Protein AF-A0A8J4M6H1-F1 (afdb_monomer)

Sequence (66 aa):
MSQTHTHPTDPASEHHHMAAAHHHEAAHHHDLGHHDEAKAHAGSAMKHGELAHQHAMTTAQTHSQK

Mean predicted aligned error: 8.8 Å

Radius of gyration: 16.08 Å; Cα contacts (8 Å, |Δi|>4): 52; chains: 1; bounding box: 43×29×42 Å

Foldseek 3Di:
DDDPPPPPCQLLNVLQVLLVVLCVQLVVCVVVVVNVSSVVSNVSSVVSNVVSVVSVVVVVVVVVVD

Nearest PDB structures (foldseek):
  9eon-assembly1_A  TM=9.443E-01  e=3.948E+00  Synechocystis sp. PCC 6803
  9eom-assembly1_A-2  TM=9.499E-01  e=5.612E+00  Synechocystis sp. PCC 6803
  9eom-assembly1_A-4  TM=9.499E-01  e=5.612E+00  Synechocystis sp. PCC 6803
  9eom-assembly1_A-6  TM=9.499E-01  e=5.612E+00  Synechocystis sp. PCC 6803
  9eom-assembly1_A-8  TM=9.499E-01  e=5.612E+00  Synechocystis sp. PCC 6803

Secondary structure (DSSP, 8-state):
----------HHHHHHHHHHHHHHHHHHHHHTT-HHHHHHHHHHHHHHHHHHHHHHHHHHHHHTT-

pLDDT: mean 78.51, std 16.6, range [38.75, 93.69]

Structure (mmCIF, N/CA/C/O backbone):
data_AF-A0A8J4M6H1-F1
#
_entry.id   AF-A0A8J4M6H1-F1
#
loop_
_atom_site.group_PDB
_atom_site.id
_atom_site.type_symbol
_atom_site.label_atom_id
_atom_site.label_alt_id
_atom_site.label_comp_id
_atom_site.label_asym_id
_atom_site.label_entity_id
_atom_site.label_seq_id
_atom_site.pdbx_PDB_ins_code
_atom_site.Cartn_x
_atom_site.Cartn_y
_atom_site.Cartn_z
_atom_site.occupancy
_atom_site.B_iso_or_equiv
_atom_site.auth_seq_id
_atom_site.auth_comp_id
_atom_site.auth_asym_id
_atom_site.auth_atom_id
_atom_site.pdbx_PDB_model_num
ATOM 1 N N . MET A 1 1 ? 30.404 -25.775 -11.732 1.00 38.75 1 MET A N 1
ATOM 2 C CA . MET A 1 1 ? 30.282 -24.699 -10.727 1.00 38.75 1 MET A CA 1
ATOM 3 C C . MET A 1 1 ? 28.963 -24.003 -10.980 1.00 38.75 1 MET A C 1
ATOM 5 O O . MET A 1 1 ? 28.623 -23.780 -12.134 1.00 38.75 1 MET A O 1
ATOM 9 N N . SER A 1 2 ? 28.182 -23.857 -9.920 1.00 42.12 2 SER A N 1
ATOM 10 C CA . SER A 1 2 ? 26.733 -23.684 -9.917 1.00 42.12 2 SER A CA 1
ATOM 11 C C . SER A 1 2 ? 26.253 -22.496 -10.745 1.00 42.12 2 SER A C 1
ATOM 13 O O . SER A 1 2 ? 26.747 -21.384 -10.585 1.00 42.12 2 SER A 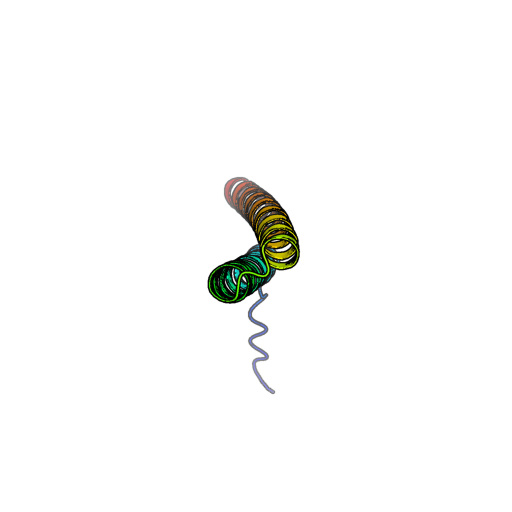O 1
ATOM 15 N N . GLN A 1 3 ? 25.251 -22.737 -11.590 1.00 42.44 3 GLN A N 1
ATOM 16 C CA . GLN A 1 3 ? 24.388 -21.685 -12.110 1.00 42.44 3 GLN A CA 1
ATOM 17 C C . GLN A 1 3 ? 23.668 -21.055 -10.914 1.00 42.44 3 GLN A C 1
ATOM 19 O O . GLN A 1 3 ? 22.674 -21.587 -10.424 1.00 42.44 3 GLN A O 1
ATOM 24 N N . THR A 1 4 ? 24.178 -19.940 -10.402 1.00 49.69 4 THR A N 1
ATOM 25 C CA . THR A 1 4 ? 23.387 -19.060 -9.547 1.00 49.69 4 THR A CA 1
ATOM 26 C C . THR A 1 4 ? 22.443 -18.308 -10.470 1.00 49.69 4 THR A C 1
ATOM 28 O O . THR A 1 4 ? 22.764 -17.237 -10.978 1.00 49.69 4 THR A O 1
ATOM 31 N N . HIS A 1 5 ? 21.292 -18.918 -10.740 1.00 41.03 5 HIS A N 1
ATOM 32 C CA . HIS A 1 5 ? 20.126 -18.231 -11.271 1.00 41.03 5 HIS A CA 1
ATOM 33 C C . HIS A 1 5 ? 19.654 -17.250 -10.191 1.00 41.03 5 HIS A C 1
ATOM 35 O O . HIS A 1 5 ? 18.731 -17.525 -9.430 1.00 41.03 5 HIS A O 1
ATOM 41 N N . THR A 1 6 ? 20.356 -16.126 -10.057 1.00 48.00 6 THR A N 1
ATOM 42 C CA . THR A 1 6 ? 19.839 -14.963 -9.353 1.00 48.00 6 THR A CA 1
ATOM 43 C C . THR A 1 6 ? 18.713 -14.450 -10.232 1.00 48.00 6 THR A C 1
ATOM 45 O O . THR A 1 6 ? 18.960 -13.698 -11.171 1.00 48.00 6 THR A O 1
ATOM 48 N N . HIS A 1 7 ? 17.492 -14.933 -9.998 1.00 47.38 7 HIS A N 1
ATOM 49 C CA . HIS A 1 7 ? 16.298 -14.218 -10.427 1.00 47.38 7 HIS A CA 1
ATOM 50 C C . HIS A 1 7 ? 16.495 -12.793 -9.894 1.00 47.38 7 HIS A C 1
ATOM 52 O O . HIS A 1 7 ? 16.584 -12.640 -8.672 1.00 47.38 7 HIS A O 1
ATOM 58 N N . PRO A 1 8 ? 16.685 -11.764 -10.738 1.00 51.44 8 PRO A N 1
ATOM 59 C CA . PRO A 1 8 ? 16.600 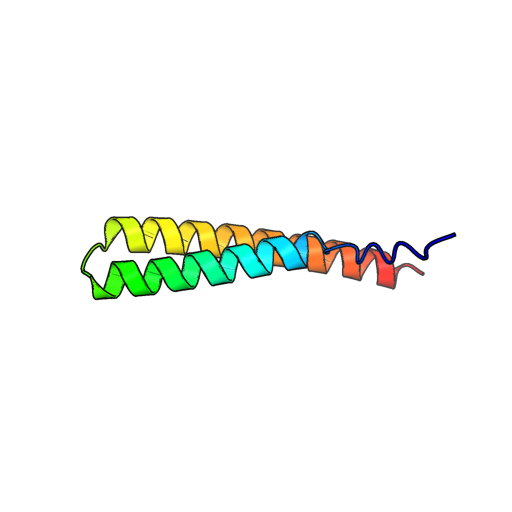-10.414 -10.231 1.00 51.44 8 PRO A CA 1
ATOM 60 C C . PRO A 1 8 ? 15.144 -10.283 -9.806 1.00 51.44 8 PRO A C 1
ATOM 62 O O . PRO A 1 8 ? 14.250 -10.264 -10.651 1.00 51.44 8 PRO A O 1
ATOM 65 N N . THR A 1 9 ? 14.879 -10.316 -8.503 1.00 59.72 9 THR A N 1
ATOM 66 C CA . THR A 1 9 ? 13.586 -9.878 -7.997 1.00 59.72 9 THR A CA 1
ATOM 67 C C . THR A 1 9 ? 13.512 -8.419 -8.408 1.00 59.72 9 THR A C 1
ATOM 69 O O . THR A 1 9 ? 14.194 -7.578 -7.827 1.00 59.72 9 THR A O 1
ATOM 72 N N . ASP A 1 10 ? 12.829 -8.144 -9.520 1.00 67.00 10 ASP A N 1
ATOM 73 C CA . ASP A 1 10 ? 12.691 -6.788 -10.029 1.00 67.00 10 ASP A CA 1
ATOM 74 C C . ASP A 1 10 ? 12.154 -5.935 -8.868 1.00 67.00 10 ASP A C 1
ATOM 76 O O . ASP A 1 10 ? 11.239 -6.394 -8.171 1.00 67.00 10 ASP A O 1
ATOM 80 N N . PRO A 1 11 ? 12.722 -4.750 -8.585 1.00 73.69 11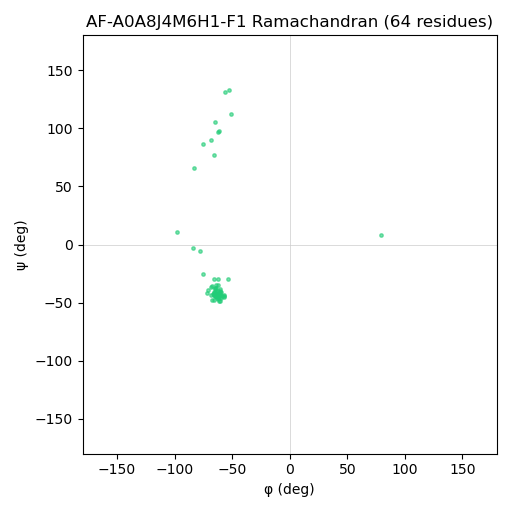 PRO A N 1
ATOM 81 C CA . PRO A 1 11 ? 12.259 -3.917 -7.479 1.00 73.69 11 PRO A CA 1
ATOM 82 C C . PRO A 1 11 ? 10.751 -3.654 -7.575 1.00 73.69 11 PRO A C 1
ATOM 84 O O . PRO A 1 11 ? 10.074 -3.596 -6.549 1.00 73.69 11 PRO A O 1
ATOM 87 N N . ALA A 1 12 ? 10.179 -3.616 -8.787 1.00 78.00 12 ALA A N 1
ATOM 88 C CA . ALA A 1 12 ? 8.737 -3.571 -8.956 1.00 78.00 12 ALA A CA 1
ATOM 89 C C . ALA A 1 12 ? 8.037 -4.801 -8.381 1.00 78.00 12 ALA A C 1
ATOM 91 O O . ALA A 1 12 ? 7.023 -4.654 -7.710 1.00 78.00 12 ALA A O 1
ATOM 92 N N . SER A 1 13 ? 8.573 -6.001 -8.594 1.00 80.50 13 SER A N 1
ATOM 93 C CA . SER A 1 13 ? 8.024 -7.245 -8.052 1.00 80.50 13 SER A CA 1
ATOM 94 C C . SER A 1 13 ? 8.082 -7.290 -6.523 1.00 80.50 13 SER A C 1
ATOM 96 O O . SER A 1 13 ? 7.141 -7.777 -5.897 1.00 80.50 13 SER A O 1
ATOM 98 N N . GLU A 1 14 ? 9.150 -6.777 -5.909 1.00 84.69 14 GLU A N 1
ATOM 99 C CA . GLU A 1 14 ? 9.266 -6.701 -4.448 1.00 84.69 14 GLU A CA 1
ATOM 100 C C . GLU A 1 14 ? 8.253 -5.707 -3.863 1.00 84.69 14 GLU A C 1
ATOM 102 O O . GLU A 1 14 ? 7.484 -6.044 -2.958 1.00 84.69 14 GLU A O 1
ATOM 107 N N . HIS A 1 15 ? 8.166 -4.507 -4.445 1.00 85.75 15 HIS A N 1
ATOM 108 C CA . HIS A 1 15 ? 7.161 -3.520 -4.067 1.00 85.75 15 HIS A CA 1
ATOM 109 C C . HIS A 1 15 ? 5.731 -4.041 -4.288 1.00 85.75 15 HIS A C 1
ATOM 111 O O . HIS A 1 15 ? 4.871 -3.826 -3.439 1.00 85.75 15 HIS A O 1
ATOM 117 N N . HIS A 1 16 ? 5.467 -4.791 -5.358 1.00 83.25 16 HIS A N 1
ATOM 118 C CA . HIS A 1 16 ? 4.148 -5.372 -5.616 1.00 83.25 16 HIS A CA 1
ATOM 119 C C . HIS A 1 16 ? 3.755 -6.416 -4.559 1.00 83.25 16 HIS A C 1
ATOM 121 O O . HIS A 1 16 ? 2.597 -6.480 -4.141 1.00 83.25 16 HIS A O 1
ATOM 127 N N . HIS A 1 17 ? 4.719 -7.214 -4.095 1.00 85.94 17 HIS A N 1
ATOM 128 C CA . HIS A 1 17 ? 4.495 -8.190 -3.032 1.00 85.94 17 HIS A CA 1
ATOM 129 C C . HIS A 1 17 ? 4.225 -7.498 -1.688 1.00 85.94 17 HIS A C 1
ATOM 131 O O . HIS A 1 17 ? 3.268 -7.845 -0.995 1.00 85.94 17 HIS A O 1
ATOM 137 N N . MET A 1 18 ? 5.001 -6.461 -1.359 1.00 89.00 18 MET A N 1
ATOM 138 C CA . MET A 1 18 ? 4.773 -5.648 -0.161 1.00 89.00 18 MET A CA 1
ATOM 139 C C . MET A 1 18 ? 3.415 -4.936 -0.195 1.00 89.00 18 MET A C 1
ATOM 141 O O . MET A 1 18 ? 2.711 -4.912 0.814 1.00 89.00 18 MET A O 1
ATOM 145 N N . ALA A 1 19 ? 3.001 -4.412 -1.353 1.00 89.00 19 ALA A N 1
ATOM 146 C CA . ALA A 1 19 ? 1.689 -3.792 -1.517 1.00 89.00 19 ALA A CA 1
ATOM 147 C C . ALA A 1 19 ? 0.553 -4.777 -1.208 1.00 89.00 19 ALA A C 1
ATOM 149 O O . ALA A 1 19 ? -0.355 -4.445 -0.448 1.00 89.00 19 ALA A O 1
ATOM 150 N N . ALA A 1 20 ? 0.631 -6.000 -1.741 1.00 88.75 20 ALA A N 1
ATOM 151 C CA . ALA A 1 20 ? -0.357 -7.044 -1.484 1.00 88.75 20 ALA A CA 1
ATOM 152 C C . ALA A 1 20 ? -0.398 -7.461 -0.003 1.00 88.75 20 ALA A C 1
ATOM 154 O O . ALA A 1 20 ? -1.484 -7.591 0.562 1.00 88.75 20 ALA A O 1
ATOM 155 N N . ALA A 1 21 ? 0.766 -7.607 0.640 1.00 90.81 21 ALA A N 1
ATOM 156 C CA . ALA A 1 21 ? 0.853 -7.925 2.065 1.00 90.81 21 ALA A CA 1
ATOM 157 C C . ALA A 1 21 ? 0.201 -6.833 2.928 1.00 90.81 21 ALA A C 1
ATOM 159 O O . ALA A 1 21 ? -0.656 -7.125 3.758 1.00 90.81 21 ALA A O 1
ATOM 160 N N . HIS A 1 22 ? 0.521 -5.560 2.681 1.00 90.00 22 HIS A N 1
ATOM 161 C CA . HIS A 1 22 ? -0.125 -4.451 3.380 1.00 90.00 22 HIS A CA 1
ATOM 162 C C . HIS A 1 22 ? -1.634 -4.386 3.116 1.00 90.00 22 HIS A C 1
ATOM 164 O O . HIS A 1 22 ? -2.391 -4.047 4.018 1.00 90.00 22 HIS A O 1
ATOM 170 N N . HIS A 1 23 ? -2.091 -4.736 1.914 1.00 87.69 23 HIS A N 1
ATOM 171 C CA . HIS A 1 23 ? -3.516 -4.751 1.592 1.00 87.69 23 HIS A CA 1
ATOM 172 C C . HIS A 1 23 ? -4.278 -5.844 2.356 1.00 87.69 23 HIS A C 1
ATOM 174 O O . HIS 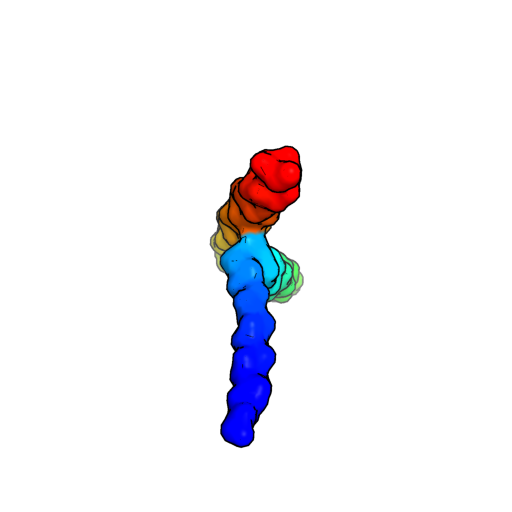A 1 23 ? -5.421 -5.632 2.762 1.00 87.69 23 HIS A O 1
ATOM 180 N N . HIS A 1 24 ? -3.641 -6.996 2.571 1.00 90.50 24 HIS A N 1
ATOM 181 C CA . HIS A 1 24 ? -4.182 -8.070 3.397 1.00 90.50 24 HIS A CA 1
ATOM 182 C C . HIS A 1 24 ? -4.287 -7.646 4.866 1.00 90.50 24 HIS A C 1
ATOM 184 O O . HIS A 1 24 ? -5.354 -7.766 5.463 1.00 90.50 24 HIS A O 1
ATOM 190 N N . GLU A 1 25 ? -3.221 -7.064 5.419 1.00 91.19 25 GLU A N 1
ATOM 191 C CA . GLU A 1 25 ? -3.232 -6.541 6.788 1.00 91.19 25 GLU A CA 1
ATOM 192 C C . GLU A 1 25 ? -4.287 -5.440 6.957 1.00 91.19 25 GLU A C 1
ATOM 194 O O . GLU A 1 25 ? -5.017 -5.428 7.942 1.00 91.19 25 GLU A O 1
ATOM 199 N N . ALA A 1 26 ? -4.443 -4.550 5.971 1.00 89.25 26 ALA A N 1
ATOM 200 C CA . ALA A 1 26 ? -5.474 -3.517 6.005 1.00 89.25 26 ALA A CA 1
ATOM 201 C C . ALA A 1 26 ? -6.887 -4.110 6.107 1.00 89.25 26 ALA A C 1
ATOM 203 O O . ALA A 1 26 ? -7.688 -3.634 6.909 1.00 89.25 26 ALA A O 1
ATOM 204 N N . ALA A 1 27 ? -7.185 -5.153 5.326 1.00 91.50 27 ALA A N 1
ATOM 205 C CA . ALA A 1 27 ? -8.465 -5.854 5.389 1.00 91.50 27 ALA A CA 1
ATOM 206 C C . ALA A 1 27 ? -8.653 -6.562 6.739 1.00 91.50 27 ALA A C 1
ATOM 208 O O . ALA A 1 27 ? -9.691 -6.404 7.374 1.00 91.50 27 ALA A O 1
ATOM 209 N N . HIS A 1 28 ? -7.619 -7.249 7.227 1.00 92.44 28 HIS A N 1
ATOM 210 C CA . HIS A 1 28 ? -7.648 -7.928 8.519 1.00 92.44 28 HIS A CA 1
ATOM 211 C C . HIS A 1 28 ? -7.893 -6.953 9.685 1.00 92.44 28 HIS A C 1
ATOM 213 O O . HIS A 1 28 ? -8.782 -7.167 10.507 1.00 92.44 28 HIS A O 1
ATOM 219 N N . HIS A 1 29 ? -7.163 -5.836 9.738 1.00 91.25 29 HIS A N 1
ATOM 220 C CA . HIS A 1 29 ? -7.383 -4.788 10.737 1.00 91.25 29 HIS A CA 1
ATOM 221 C C . HIS A 1 29 ? -8.758 -4.126 10.590 1.00 91.25 29 HIS A C 1
ATOM 223 O O . HIS A 1 29 ? -9.379 -3.780 11.594 1.00 91.25 29 HIS A O 1
ATOM 229 N N . HIS A 1 30 ? -9.263 -3.970 9.364 1.00 89.56 30 HIS A N 1
ATOM 230 C CA . HIS A 1 30 ? -10.601 -3.438 9.125 1.00 89.56 30 HIS A CA 1
ATOM 231 C C . HIS A 1 30 ? -11.689 -4.368 9.683 1.00 89.56 30 HIS A C 1
ATOM 233 O O . HIS A 1 30 ? -12.590 -3.893 10.371 1.00 89.56 30 HIS A O 1
ATOM 239 N N . ASP A 1 31 ? -11.575 -5.680 9.467 1.00 92.12 31 ASP A N 1
ATOM 240 C CA . ASP A 1 31 ? -12.518 -6.675 9.999 1.00 92.12 31 ASP A CA 1
ATOM 241 C C . ASP A 1 31 ? -12.479 -6.769 11.534 1.00 92.12 31 ASP A C 1
ATOM 243 O O . ASP A 1 31 ? -13.501 -7.027 12.172 1.00 92.12 31 ASP A O 1
ATOM 247 N N . LEU A 1 32 ? -11.325 -6.488 12.148 1.00 93.56 32 LEU A N 1
ATOM 248 C CA . LEU A 1 32 ? -11.173 -6.373 13.604 1.00 93.56 32 LEU A CA 1
ATOM 249 C C . LEU A 1 32 ? -11.685 -5.037 14.179 1.00 93.56 32 LEU A C 1
ATOM 251 O O . LEU A 1 32 ? -11.701 -4.857 15.397 1.00 93.56 32 LEU A O 1
ATOM 255 N N . GLY A 1 33 ? -12.095 -4.086 13.333 1.00 92.25 33 GLY A N 1
ATOM 256 C CA . GLY A 1 33 ? -12.525 -2.744 13.742 1.00 92.25 33 GLY A CA 1
ATOM 257 C C . GLY A 1 33 ? -11.375 -1.777 14.053 1.00 92.25 33 GLY A C 1
ATOM 258 O O . GLY A 1 33 ? -11.608 -0.658 14.512 1.00 92.25 33 GLY A O 1
ATOM 259 N N . HIS A 1 34 ? -10.128 -2.166 13.779 1.00 93.69 34 HIS A N 1
ATOM 260 C CA . HIS A 1 34 ? -8.931 -1.343 13.952 1.00 93.69 34 HIS A CA 1
ATOM 261 C C . HIS A 1 34 ? -8.724 -0.415 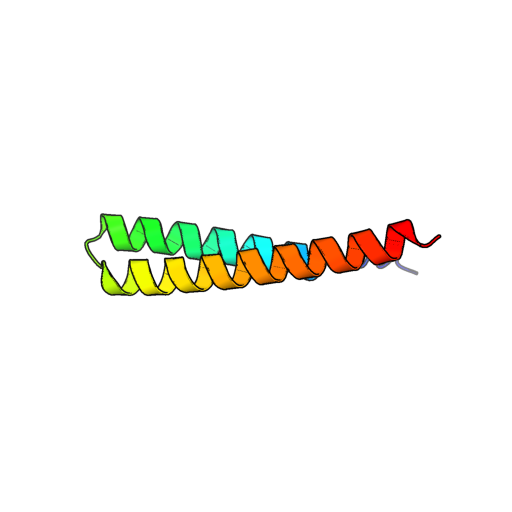12.744 1.00 93.69 34 HIS A C 1
ATOM 263 O O . HIS A 1 34 ? -7.767 -0.528 11.975 1.00 93.69 34 HIS A O 1
ATOM 269 N N . HIS A 1 35 ? -9.650 0.525 12.554 1.00 89.56 35 HIS A N 1
ATOM 270 C CA . HIS A 1 35 ? -9.695 1.360 11.351 1.00 89.56 35 HIS A CA 1
ATOM 271 C C . HIS A 1 35 ? -8.455 2.250 11.144 1.00 89.5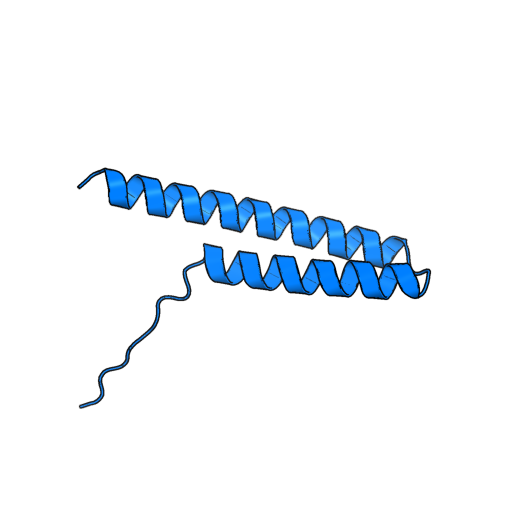6 35 HIS A C 1
ATOM 273 O O . HIS A 1 35 ? -8.115 2.548 9.998 1.00 89.56 35 HIS A O 1
ATOM 279 N N . ASP A 1 36 ? -7.779 2.687 12.209 1.00 90.94 36 ASP A N 1
ATOM 280 C CA . ASP A 1 36 ? -6.567 3.510 12.087 1.00 90.94 36 ASP A CA 1
ATOM 281 C C . ASP A 1 36 ? -5.369 2.698 11.575 1.00 90.94 36 ASP A C 1
ATOM 283 O O . ASP A 1 36 ? -4.654 3.146 10.676 1.00 90.94 36 ASP A O 1
ATOM 287 N N . GLU A 1 37 ? -5.202 1.467 12.065 1.00 87.38 37 GLU A N 1
ATOM 288 C CA . GLU A 1 37 ? -4.184 0.532 11.573 1.00 87.38 37 GLU A CA 1
ATOM 289 C C . GLU A 1 37 ? -4.488 0.117 10.129 1.00 87.38 37 GLU A C 1
ATOM 291 O O . GLU A 1 37 ? -3.607 0.156 9.268 1.00 87.38 37 GLU A O 1
ATOM 296 N N . ALA A 1 38 ? -5.759 -0.158 9.821 1.00 90.38 38 ALA A N 1
ATOM 297 C CA . ALA A 1 38 ? -6.196 -0.472 8.465 1.00 90.38 38 ALA A CA 1
ATOM 298 C C . ALA A 1 38 ? -5.850 0.646 7.467 1.00 90.38 38 ALA A C 1
ATOM 300 O O . ALA A 1 38 ? -5.338 0.380 6.379 1.00 90.38 38 ALA A O 1
ATOM 301 N N . LYS A 1 39 ? -6.067 1.914 7.845 1.00 91.38 39 LYS A N 1
ATOM 302 C CA . LYS A 1 39 ? -5.696 3.077 7.022 1.00 91.38 39 LYS A CA 1
ATOM 303 C C . LYS A 1 39 ? -4.187 3.210 6.848 1.00 91.38 39 LYS A C 1
ATOM 305 O O . LYS A 1 39 ? -3.739 3.530 5.747 1.00 91.38 39 LYS A O 1
ATOM 310 N N . ALA A 1 40 ? -3.407 2.973 7.903 1.00 92.44 40 ALA A N 1
ATOM 311 C CA . ALA A 1 40 ? -1.950 3.006 7.820 1.00 92.44 40 ALA A CA 1
ATOM 312 C C . ALA A 1 40 ? -1.433 1.949 6.832 1.00 92.44 40 ALA A C 1
ATOM 314 O O . ALA A 1 40 ? -0.640 2.264 5.942 1.00 92.44 40 ALA A O 1
ATOM 315 N N . HIS A 1 41 ? -1.954 0.724 6.924 1.00 89.44 41 HIS A N 1
ATOM 316 C CA . HIS A 1 41 ? -1.624 -0.362 6.007 1.00 89.44 41 HIS A CA 1
ATOM 317 C C . HIS A 1 41 ? -2.092 -0.083 4.572 1.00 89.44 41 HIS A C 1
ATOM 319 O O . HIS A 1 41 ? -1.303 -0.241 3.643 1.00 89.44 41 HIS A O 1
ATOM 325 N N . ALA A 1 42 ? -3.307 0.434 4.369 1.00 89.88 42 ALA A N 1
ATOM 326 C CA . ALA A 1 42 ? -3.785 0.835 3.045 1.00 89.88 42 ALA A CA 1
ATOM 327 C C . ALA A 1 42 ? -2.899 1.931 2.418 1.00 89.88 42 ALA A C 1
ATOM 329 O O . ALA A 1 42 ? -2.558 1.865 1.237 1.00 89.88 42 ALA A O 1
ATOM 330 N N . GLY A 1 43 ? -2.458 2.911 3.213 1.00 91.75 43 GLY A N 1
ATOM 331 C CA . GLY A 1 43 ? -1.538 3.957 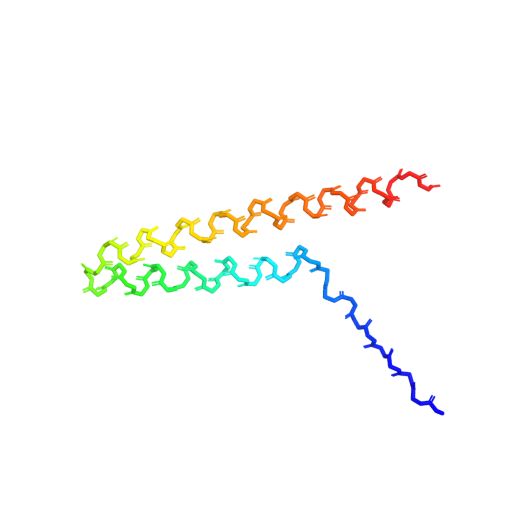2.765 1.00 91.75 43 GLY A CA 1
ATOM 332 C C . GLY A 1 43 ? -0.168 3.414 2.352 1.00 91.75 43 GLY A C 1
ATOM 333 O O . GLY A 1 43 ? 0.371 3.816 1.319 1.00 91.75 43 GLY A O 1
ATOM 334 N N . SER A 1 44 ? 0.384 2.475 3.121 1.00 90.56 44 SER A N 1
ATOM 335 C CA . SER A 1 44 ? 1.628 1.784 2.761 1.00 90.56 44 SER A CA 1
ATOM 336 C C . SER A 1 44 ? 1.461 0.949 1.491 1.00 90.56 44 SER A C 1
ATOM 338 O O . SER A 1 44 ? 2.303 1.036 0.599 1.00 90.56 44 SER A O 1
ATOM 340 N N . ALA A 1 45 ? 0.348 0.220 1.348 1.00 90.69 45 ALA A N 1
ATOM 341 C CA . ALA A 1 45 ? 0.051 -0.560 0.149 1.00 90.69 45 ALA A CA 1
ATOM 342 C C . ALA A 1 45 ? 0.038 0.309 -1.116 1.00 90.69 45 ALA A C 1
ATOM 344 O O . ALA A 1 45 ? 0.651 -0.054 -2.119 1.00 90.69 45 ALA A O 1
ATOM 345 N N . MET A 1 46 ? -0.590 1.488 -1.051 1.00 90.25 46 MET A N 1
ATOM 346 C CA . MET A 1 46 ? -0.616 2.428 -2.175 1.00 90.25 46 MET A CA 1
ATOM 347 C C . MET A 1 46 ? 0.777 2.947 -2.536 1.00 90.25 46 MET A C 1
ATOM 349 O O . MET A 1 46 ? 1.135 2.944 -3.710 1.00 90.25 46 MET A O 1
ATOM 353 N N . LYS A 1 47 ? 1.597 3.328 -1.546 1.00 91.31 47 LYS A N 1
ATOM 354 C CA . LYS A 1 47 ? 2.978 3.781 -1.795 1.00 91.31 47 LYS A CA 1
ATOM 355 C C . LYS A 1 47 ? 3.820 2.698 -2.463 1.00 91.31 47 LYS A C 1
ATOM 357 O O . LYS A 1 47 ? 4.546 2.982 -3.410 1.00 91.31 47 LYS A O 1
ATOM 362 N N . HIS A 1 48 ? 3.706 1.456 -1.996 1.00 89.62 48 HIS A N 1
ATOM 363 C CA . HIS A 1 48 ? 4.388 0.326 -2.618 1.00 89.62 48 HIS A CA 1
ATOM 364 C C . HIS A 1 48 ? 3.860 0.053 -4.033 1.00 89.62 48 HIS A C 1
ATOM 366 O O . HIS A 1 48 ? 4.663 -0.145 -4.936 1.00 89.62 48 HIS A O 1
ATOM 372 N N . GLY A 1 49 ? 2.548 0.116 -4.266 1.00 87.19 49 GLY A N 1
ATOM 373 C CA . GLY A 1 49 ? 1.970 -0.031 -5.606 1.00 87.19 49 GLY A CA 1
ATOM 374 C C . GLY A 1 49 ? 2.457 1.041 -6.586 1.00 87.19 49 GLY A C 1
ATOM 375 O O . GLY A 1 49 ? 2.796 0.731 -7.725 1.00 87.19 49 GLY A O 1
ATOM 376 N N . GLU A 1 50 ? 2.565 2.289 -6.134 1.00 88.88 50 GLU A N 1
ATOM 377 C CA . GLU A 1 50 ? 3.054 3.399 -6.951 1.00 88.88 50 GLU A CA 1
ATOM 378 C C . GLU A 1 50 ? 4.559 3.305 -7.240 1.00 88.88 50 GLU A C 1
ATOM 380 O O . GLU A 1 50 ? 4.985 3.555 -8.368 1.00 88.88 50 GLU A O 1
ATOM 385 N N . LEU A 1 51 ? 5.370 2.884 -6.264 1.00 88.06 51 LEU A N 1
ATOM 386 C CA . LEU A 1 51 ? 6.784 2.578 -6.498 1.00 88.06 51 LEU A CA 1
ATOM 387 C C . LEU A 1 51 ? 6.930 1.406 -7.470 1.00 88.06 51 LEU A C 1
ATOM 389 O O . LEU A 1 51 ? 7.680 1.509 -8.438 1.00 88.06 51 LEU A O 1
ATOM 393 N N . ALA A 1 52 ? 6.166 0.327 -7.280 1.00 85.81 52 ALA A N 1
ATOM 394 C CA . ALA A 1 52 ? 6.176 -0.814 -8.188 1.00 85.81 52 ALA A CA 1
ATOM 395 C C . ALA A 1 52 ? 5.839 -0.397 -9.620 1.00 85.81 52 ALA A C 1
ATOM 397 O O . ALA A 1 52 ? 6.525 -0.779 -10.565 1.00 85.81 52 ALA A O 1
ATOM 398 N N . HIS A 1 53 ? 4.814 0.436 -9.775 1.00 84.44 53 HIS A N 1
ATOM 399 C CA . HIS A 1 53 ? 4.399 0.958 -11.065 1.00 84.44 53 HIS A CA 1
ATOM 400 C C . HIS A 1 53 ? 5.487 1.817 -11.726 1.00 84.44 53 HIS A C 1
ATOM 402 O O . HIS A 1 53 ? 5.789 1.625 -12.904 1.00 84.44 53 HIS A O 1
ATOM 408 N N . GLN A 1 54 ? 6.128 2.713 -10.970 1.00 85.88 54 GLN A N 1
ATOM 409 C CA . GLN A 1 54 ? 7.240 3.535 -11.461 1.00 85.88 54 GLN A CA 1
ATOM 410 C C . GLN A 1 54 ? 8.453 2.694 -11.869 1.00 85.88 54 GLN A C 1
ATOM 412 O O . GLN A 1 54 ? 9.034 2.921 -12.934 1.00 85.88 54 GLN A O 1
ATOM 417 N N . HIS A 1 55 ? 8.824 1.704 -11.053 1.00 83.06 55 HIS A N 1
ATOM 418 C CA . HIS A 1 55 ? 9.907 0.776 -11.370 1.00 83.06 55 HIS A CA 1
ATOM 419 C C . HIS A 1 55 ? 9.581 -0.027 -12.633 1.00 83.06 55 HIS A C 1
ATOM 421 O O . HIS A 1 55 ? 10.391 -0.051 -13.557 1.00 83.06 55 HIS A O 1
ATOM 427 N N . ALA A 1 56 ? 8.368 -0.574 -12.742 1.00 80.44 56 ALA A N 1
ATOM 428 C CA . ALA A 1 56 ? 7.926 -1.311 -13.921 1.00 80.44 56 ALA A CA 1
ATOM 429 C C . ALA A 1 56 ? 7.944 -0.442 -15.191 1.00 80.44 56 ALA A C 1
ATOM 431 O O . ALA A 1 56 ? 8.422 -0.890 -16.234 1.00 80.44 56 ALA A O 1
ATOM 432 N N . MET A 1 57 ? 7.482 0.812 -15.112 1.00 80.81 57 MET A N 1
ATOM 433 C CA . MET A 1 57 ? 7.535 1.752 -16.237 1.00 80.81 57 MET A CA 1
ATOM 434 C C . MET A 1 57 ? 8.969 2.108 -16.640 1.00 80.81 57 MET A C 1
ATOM 436 O O . MET A 1 57 ? 9.268 2.157 -17.831 1.00 80.81 57 MET A O 1
ATOM 440 N N . THR A 1 58 ? 9.868 2.306 -15.676 1.00 78.50 58 THR A N 1
ATOM 441 C CA . THR A 1 58 ? 11.285 2.618 -15.937 1.00 78.50 58 THR A CA 1
ATOM 442 C C . THR A 1 58 ? 12.001 1.440 -16.604 1.00 78.50 58 THR A C 1
ATOM 444 O O . THR A 1 58 ? 12.731 1.615 -17.588 1.00 78.50 58 THR A O 1
ATOM 447 N N . THR A 1 59 ? 11.755 0.2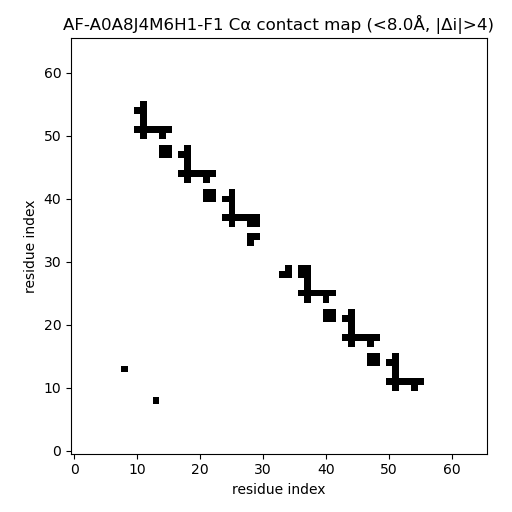18 -16.123 1.00 68.88 59 THR A N 1
ATOM 448 C CA . THR A 1 59 ? 12.296 -1.007 -16.723 1.00 68.88 59 THR A CA 1
ATOM 449 C C . THR A 1 59 ? 11.739 -1.209 -18.135 1.00 68.88 59 THR A C 1
ATOM 451 O O . THR A 1 59 ? 12.500 -1.467 -19.069 1.00 68.88 59 THR A O 1
ATOM 454 N N . ALA A 1 60 ? 10.432 -1.006 -18.335 1.00 66.50 60 ALA A N 1
ATOM 455 C CA . ALA A 1 60 ? 9.789 -1.113 -19.645 1.00 66.50 60 ALA A CA 1
ATOM 456 C C . ALA A 1 60 ? 10.307 -0.067 -20.653 1.00 66.50 60 ALA A C 1
ATOM 458 O O . ALA A 1 60 ? 10.575 -0.405 -21.806 1.00 66.50 60 ALA A O 1
ATOM 459 N N . GLN A 1 61 ? 10.518 1.182 -20.224 1.00 61.00 61 GLN A N 1
ATOM 460 C CA . GLN A 1 61 ? 11.102 2.233 -21.066 1.00 61.00 61 GLN A CA 1
ATOM 461 C C . GLN A 1 61 ? 12.545 1.921 -21.471 1.00 61.00 61 GLN A C 1
ATOM 463 O O . GLN A 1 61 ? 12.930 2.188 -22.607 1.00 61.00 61 GLN A O 1
ATOM 468 N N . THR A 1 62 ? 13.332 1.326 -20.572 1.00 59.78 62 THR A N 1
ATOM 469 C CA . THR A 1 62 ? 14.715 0.916 -20.862 1.00 59.78 62 THR A CA 1
ATOM 470 C C . THR A 1 62 ? 14.758 -0.235 -21.869 1.00 59.78 62 THR A C 1
ATOM 472 O O . THR A 1 62 ? 15.630 -0.277 -22.735 1.00 59.78 62 THR A O 1
ATOM 475 N N . HIS A 1 63 ? 13.796 -1.158 -21.799 1.00 58.12 63 HIS A N 1
ATOM 476 C CA . HIS A 1 63 ? 13.716 -2.290 -22.722 1.00 58.12 63 HIS A CA 1
ATOM 477 C C . HIS A 1 63 ? 13.191 -1.898 -24.112 1.00 58.12 63 HIS A C 1
ATOM 479 O O . HIS A 1 63 ? 13.538 -2.546 -25.093 1.00 58.12 63 HIS A O 1
ATOM 485 N N . SER A 1 64 ? 12.414 -0.813 -24.207 1.00 52.91 64 SER A N 1
ATOM 486 C CA . SER A 1 64 ? 11.877 -0.286 -25.469 1.00 52.91 64 SER A CA 1
ATOM 487 C C . SER A 1 64 ? 12.841 0.637 -26.238 1.00 52.91 64 SER A C 1
ATOM 489 O O . SER A 1 64 ? 12.484 1.097 -27.320 1.00 52.91 64 SER A O 1
ATOM 491 N N . GLN A 1 65 ? 14.031 0.935 -25.694 1.00 55.41 65 GLN A N 1
ATOM 492 C CA . GLN A 1 65 ? 15.072 1.758 -26.339 1.00 55.41 65 GLN A CA 1
ATOM 493 C C . GLN A 1 65 ? 16.185 0.937 -27.028 1.00 55.41 65 GLN A C 1
ATOM 495 O O . GLN A 1 65 ? 17.205 1.502 -27.423 1.00 55.41 65 GLN A O 1
ATOM 500 N N . LYS A 1 66 ? 16.011 -0.382 -27.171 1.00 48.62 66 LYS A N 1
ATOM 501 C CA . LYS A 1 66 ? 16.885 -1.266 -27.962 1.00 48.62 66 LYS A CA 1
ATOM 502 C C . LYS A 1 66 ? 16.204 -1.678 -29.257 1.00 48.62 66 LYS A C 1
ATOM 504 O O . LYS A 1 66 ? 16.936 -1.786 -30.263 1.00 48.62 66 LYS A O 1
#

Organism: NCBI:txid1872105

Solvent-accessible surface area (backbone atoms only — not comparable to full-atom values): 3496 Å² total; per-residue (Å²): 133,81,85,78,78,71,72,76,74,46,67,23,57,53,25,43,51,52,14,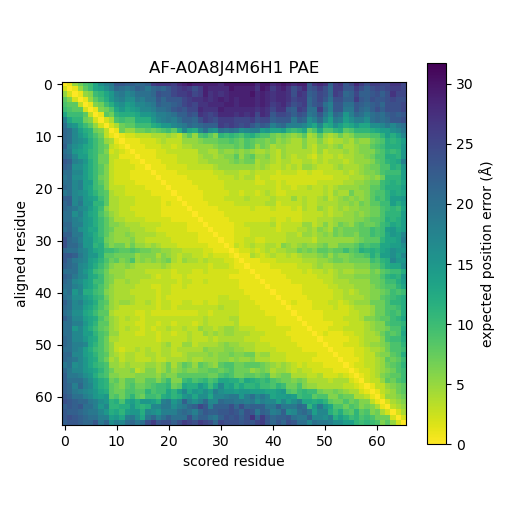51,53,24,43,50,50,14,51,54,29,44,76,73,65,39,55,68,60,12,49,53,25,41,53,51,13,50,55,24,41,52,50,13,50,51,43,47,51,53,52,51,54,61,64,72,74,115